Protein AF-F9VUY0-F1 (afdb_monomer)

Organism: NCBI:txid1027371

Sequence (118 aa):
MSTQRTTQTGDWDAARRAVEQVYFPHELTALSSPDQLELHLQNVDLGPVTIGRLNWGTEVSIACDYPGAYEINIPVSGVLESRSGSTRTTSEPARPRCSPPTGRRSSPGGRLTVSSSG

pLDDT: mean 76.23, std 19.56, range [24.31, 96.31]

Secondary structure (DSSP, 8-state):
--EEEEEEES-HHHHHHHHTTTSSSEEEEESS-GGG--EEEEEEE-SS-EEEEEE-SS-EEEEE--TT--EEE--SSSEEEEEETTEEEEE-TT--EEE-S------SS----EE---

Foldseek 3Di:
DKDKDKDWDLDPVSLQVVVCVQAPDKDKDFPDDNNQFIWTWIWMDPDLDIDIDIDGSGWMFIFGAAAPDKDKDADCAAKWWDDDPPDIDIHHHPRIDIDDRDDGRDDPDGGGTRDGDD

InterPro domains:
  IPR035418 Transcription regulator HTH, AraC- type, ligand binding domain-like [PF14525] (15-96)

Structure (mmCIF, N/CA/C/O backbone):
data_AF-F9VUY0-F1
#
_entry.id   AF-F9VUY0-F1
#
loop_
_atom_site.group_PDB
_atom_site.id
_atom_site.type_symbol
_atom_site.label_atom_id
_atom_site.label_alt_id
_atom_site.label_comp_id
_atom_site.label_asym_id
_atom_site.label_entity_id
_atom_site.label_seq_id
_atom_site.pdbx_PDB_ins_code
_atom_site.Cartn_x
_atom_site.Cartn_y
_atom_site.Cartn_z
_atom_site.occupancy
_atom_site.B_iso_or_equiv
_atom_site.auth_seq_id
_atom_site.auth_comp_id
_atom_site.auth_asym_id
_atom_site.auth_atom_id
_atom_site.pdbx_PDB_model_num
ATOM 1 N N . MET A 1 1 ? -10.902 -8.251 -19.518 1.00 62.69 1 MET A N 1
ATOM 2 C CA . MET A 1 1 ? -12.063 -7.811 -18.717 1.00 62.69 1 MET A CA 1
ATOM 3 C C . MET A 1 1 ? -11.526 -7.109 -17.490 1.00 62.69 1 MET A C 1
ATOM 5 O O . MET A 1 1 ? -10.545 -7.589 -16.945 1.00 62.69 1 MET A O 1
ATOM 9 N N . SER A 1 2 ? -12.111 -5.975 -17.119 1.00 72.50 2 SER A N 1
ATOM 10 C CA . SER A 1 2 ? -11.699 -5.207 -15.943 1.00 72.50 2 SER A CA 1
ATOM 11 C C . SER A 1 2 ? -12.342 -5.807 -14.695 1.00 72.50 2 SER A C 1
ATOM 13 O O . SER A 1 2 ? -13.557 -6.006 -14.692 1.00 72.50 2 SER A O 1
ATOM 15 N N . THR A 1 3 ? -11.559 -6.084 -13.653 1.00 83.62 3 THR A N 1
ATOM 16 C CA . THR A 1 3 ? -12.086 -6.584 -12.371 1.00 83.62 3 THR A CA 1
ATOM 17 C C . THR A 1 3 ? -12.013 -5.471 -11.343 1.00 83.62 3 THR A C 1
ATOM 19 O O . THR A 1 3 ? -10.939 -4.923 -11.114 1.00 83.62 3 THR A O 1
ATOM 22 N N . GLN A 1 4 ? -13.147 -5.133 -10.731 1.00 87.38 4 GLN A N 1
ATOM 23 C CA . GLN A 1 4 ? -13.219 -4.136 -9.666 1.00 87.38 4 GLN A CA 1
ATOM 24 C C . GLN A 1 4 ? -13.428 -4.824 -8.318 1.00 87.38 4 GLN A C 1
ATOM 26 O O . GLN A 1 4 ? -14.253 -5.733 -8.199 1.00 87.38 4 GLN A O 1
ATOM 31 N N . ARG A 1 5 ? -12.708 -4.370 -7.290 1.00 91.75 5 ARG A N 1
ATOM 32 C CA . ARG A 1 5 ? -12.846 -4.859 -5.915 1.00 91.75 5 ARG A CA 1
ATOM 33 C C . ARG A 1 5 ? -12.916 -3.691 -4.938 1.00 91.75 5 ARG A C 1
ATOM 35 O O . ARG A 1 5 ? -12.328 -2.634 -5.152 1.00 91.75 5 ARG A O 1
ATOM 42 N N . THR A 1 6 ? -13.664 -3.880 -3.858 1.00 94.38 6 THR A N 1
ATOM 43 C CA . THR A 1 6 ? -13.730 -2.947 -2.732 1.00 94.38 6 THR A CA 1
ATOM 44 C C . THR A 1 6 ? -13.518 -3.713 -1.436 1.00 94.38 6 THR A C 1
ATOM 46 O O . THR A 1 6 ? -14.098 -4.782 -1.257 1.00 94.38 6 THR A O 1
ATOM 49 N N . THR A 1 7 ? -12.692 -3.161 -0.553 1.00 95.88 7 THR A N 1
ATOM 50 C CA . THR A 1 7 ? -12.398 -3.704 0.771 1.00 95.88 7 THR A CA 1
ATOM 51 C C . THR A 1 7 ? -12.499 -2.589 1.802 1.00 95.88 7 THR A C 1
ATOM 53 O O . THR A 1 7 ? -11.933 -1.513 1.606 1.00 95.88 7 THR A O 1
ATOM 56 N N . GLN A 1 8 ? -13.189 -2.868 2.907 1.00 96.31 8 GLN A N 1
ATOM 57 C CA . GLN A 1 8 ? -13.248 -2.010 4.086 1.00 96.31 8 GLN A CA 1
ATOM 58 C C . GLN A 1 8 ? -12.908 -2.835 5.326 1.00 96.31 8 GLN A C 1
ATOM 60 O O . GLN A 1 8 ? -13.431 -3.939 5.473 1.00 96.31 8 GLN A O 1
ATOM 65 N N . THR A 1 9 ? -12.007 -2.351 6.183 1.00 96.12 9 THR A N 1
ATOM 66 C CA . THR A 1 9 ? -11.605 -3.080 7.400 1.00 96.12 9 THR A CA 1
ATOM 67 C C . THR A 1 9 ? -10.895 -2.179 8.413 1.00 96.12 9 THR A C 1
ATOM 69 O O . THR A 1 9 ? -10.135 -1.297 8.027 1.00 96.12 9 THR A O 1
ATOM 72 N N . GLY A 1 10 ? -11.104 -2.443 9.705 1.00 95.12 10 GLY A N 1
ATOM 73 C CA . GLY A 1 10 ? -10.301 -1.890 10.807 1.00 95.12 10 GLY A CA 1
ATOM 74 C C . GLY A 1 10 ? -9.265 -2.869 11.373 1.00 95.12 10 GLY A C 1
ATOM 75 O O . GLY A 1 10 ? -8.614 -2.578 12.367 1.00 95.12 10 GLY A O 1
ATOM 76 N N . ASP A 1 11 ? -9.120 -4.048 10.760 1.00 94.88 11 ASP A N 1
ATOM 77 C CA . ASP A 1 11 ? -8.147 -5.074 11.146 1.00 94.88 11 ASP A CA 1
ATOM 78 C C . ASP A 1 11 ? -6.863 -4.972 10.307 1.00 94.88 11 ASP A C 1
ATOM 80 O O . ASP A 1 11 ? -6.914 -4.990 9.071 1.00 94.88 11 ASP A O 1
ATOM 84 N N . TRP A 1 12 ? -5.710 -4.895 10.978 1.00 93.88 12 TRP A N 1
ATOM 85 C CA . TRP A 1 12 ? -4.395 -4.706 10.351 1.00 93.88 12 TRP A CA 1
ATOM 86 C C . TRP A 1 12 ? -3.990 -5.860 9.439 1.00 93.88 12 TRP A C 1
ATOM 88 O O . TRP A 1 12 ? -3.424 -5.645 8.366 1.00 93.88 12 TRP A O 1
ATOM 98 N N . ASP A 1 13 ? -4.302 -7.086 9.840 1.00 93.19 13 ASP A N 1
ATOM 99 C CA . ASP A 1 13 ? -3.947 -8.276 9.082 1.00 93.19 13 ASP A CA 1
ATOM 100 C C . ASP A 1 13 ? -4.770 -8.386 7.796 1.00 93.19 13 ASP A C 1
ATOM 102 O O . ASP A 1 13 ? -4.244 -8.693 6.721 1.00 93.19 13 ASP A O 1
ATOM 106 N N . ALA A 1 14 ? -6.068 -8.098 7.881 1.00 93.44 14 ALA A N 1
ATOM 107 C CA . ALA A 1 14 ? -6.939 -7.978 6.723 1.00 93.44 14 ALA A CA 1
ATOM 108 C C . ALA A 1 14 ? -6.513 -6.818 5.816 1.00 93.44 14 ALA A C 1
ATOM 110 O O . ALA A 1 14 ? -6.515 -6.978 4.594 1.00 93.44 14 ALA A O 1
ATOM 111 N N . ALA A 1 15 ? -6.105 -5.685 6.394 1.00 93.19 15 ALA A N 1
ATOM 112 C CA . ALA A 1 15 ? -5.637 -4.532 5.641 1.00 93.19 15 ALA A CA 1
ATOM 113 C C . ALA A 1 15 ? -4.372 -4.853 4.838 1.00 93.19 15 ALA A C 1
ATOM 115 O O . ALA A 1 15 ? -4.353 -4.643 3.625 1.00 93.19 15 ALA A O 1
ATOM 116 N N . ARG A 1 16 ? -3.361 -5.461 5.472 1.00 91.38 16 ARG A N 1
ATOM 117 C CA . ARG A 1 16 ? -2.137 -5.917 4.797 1.00 91.38 16 ARG A CA 1
ATOM 118 C C . ARG A 1 16 ? -2.458 -6.855 3.633 1.00 91.38 16 ARG A C 1
ATOM 120 O O . ARG A 1 16 ? -2.048 -6.591 2.506 1.00 91.38 16 ARG A O 1
ATOM 127 N N . ARG A 1 17 ? -3.260 -7.901 3.871 1.00 91.56 17 ARG A N 1
ATOM 128 C CA . ARG A 1 17 ? -3.656 -8.859 2.818 1.00 91.56 17 ARG A CA 1
ATOM 129 C C . ARG A 1 17 ? -4.398 -8.193 1.660 1.00 91.56 17 ARG A C 1
ATOM 131 O O . ARG A 1 17 ? -4.223 -8.590 0.511 1.00 91.56 17 ARG A O 1
ATOM 138 N N . ALA A 1 18 ? -5.251 -7.211 1.948 1.00 91.69 18 ALA A N 1
ATOM 139 C CA . ALA A 1 18 ? -5.997 -6.490 0.924 1.00 91.69 18 ALA A CA 1
ATOM 140 C C . ALA A 1 18 ? -5.087 -5.593 0.077 1.00 91.69 18 ALA A C 1
ATOM 142 O O . ALA A 1 18 ? -5.237 -5.544 -1.143 1.00 91.69 18 ALA A O 1
ATOM 143 N N . VAL A 1 19 ? -4.135 -4.907 0.710 1.00 90.00 19 VAL A N 1
ATOM 144 C CA . VAL A 1 19 ? -3.204 -3.999 0.031 1.00 90.00 19 VAL A CA 1
ATOM 145 C C . VAL A 1 19 ? -2.141 -4.769 -0.755 1.00 90.00 19 VAL A C 1
ATOM 147 O O . VAL A 1 19 ? -1.743 -4.302 -1.816 1.00 90.00 19 VAL A O 1
ATOM 150 N N . GLU A 1 20 ? -1.767 -5.987 -0.347 1.00 88.75 20 GLU A N 1
ATOM 151 C CA . GLU A 1 20 ? -0.889 -6.899 -1.116 1.00 88.75 20 GLU A CA 1
ATOM 152 C C . GLU A 1 20 ? -1.479 -7.314 -2.476 1.00 88.75 20 GLU A C 1
ATOM 154 O O . GLU A 1 20 ? -0.770 -7.842 -3.325 1.00 88.75 20 GLU A O 1
ATOM 159 N N . GLN A 1 21 ? -2.776 -7.084 -2.707 1.00 83.31 21 GLN A N 1
ATOM 160 C CA . GLN A 1 21 ? -3.402 -7.297 -4.019 1.00 83.31 21 GLN A CA 1
ATOM 161 C C . GLN A 1 21 ? -3.199 -6.116 -4.979 1.00 83.31 21 GLN A C 1
ATOM 163 O O . GLN A 1 21 ? -3.501 -6.229 -6.162 1.00 83.31 21 GLN A O 1
ATOM 168 N N . VAL A 1 22 ? -2.756 -4.966 -4.468 1.00 83.50 22 VAL A N 1
ATOM 169 C CA . VAL A 1 22 ? -2.585 -3.716 -5.229 1.00 83.50 22 VAL A CA 1
ATOM 170 C C . VAL A 1 22 ? -1.118 -3.317 -5.292 1.00 83.50 22 VAL A C 1
ATOM 172 O O . VAL A 1 22 ? -0.637 -2.852 -6.321 1.00 83.50 22 VAL A O 1
ATOM 175 N N . TYR A 1 23 ? -0.416 -3.517 -4.186 1.00 78.25 23 TYR A N 1
ATOM 176 C CA . TYR A 1 23 ? 1.006 -3.291 -4.036 1.00 78.25 23 TYR A CA 1
ATOM 177 C C . TYR A 1 23 ? 1.766 -4.605 -4.177 1.00 78.25 23 TYR A C 1
ATOM 179 O O . TYR A 1 23 ? 1.265 -5.665 -3.810 1.00 78.25 23 TYR A O 1
ATOM 187 N N . PHE A 1 24 ? 3.018 -4.523 -4.626 1.00 78.56 24 PHE A N 1
ATOM 188 C CA . PHE A 1 24 ? 3.970 -5.621 -4.458 1.00 78.56 24 PHE A CA 1
ATOM 189 C C . PHE A 1 24 ? 4.129 -5.968 -2.964 1.00 78.56 24 PHE A C 1
ATOM 191 O O . PHE A 1 24 ? 3.717 -5.178 -2.103 1.00 78.56 24 PHE A O 1
ATOM 198 N N . PRO A 1 25 ? 4.728 -7.128 -2.624 1.00 82.69 25 PRO A N 1
ATOM 199 C CA . PRO A 1 25 ? 5.049 -7.455 -1.239 1.00 82.69 25 PRO A CA 1
ATOM 200 C C . PRO A 1 25 ? 5.696 -6.266 -0.518 1.00 82.69 25 PRO A C 1
ATOM 202 O 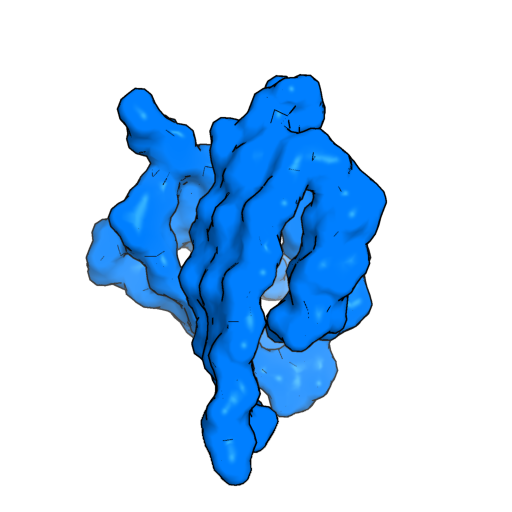O . PRO A 1 25 ? 6.640 -5.654 -1.025 1.00 82.69 25 PRO A O 1
ATOM 205 N N . HIS A 1 26 ? 5.133 -5.899 0.631 1.00 83.56 26 HIS A N 1
ATOM 206 C CA . HIS A 1 26 ? 5.490 -4.682 1.349 1.00 83.56 26 HIS A CA 1
ATOM 207 C C . HIS A 1 26 ? 5.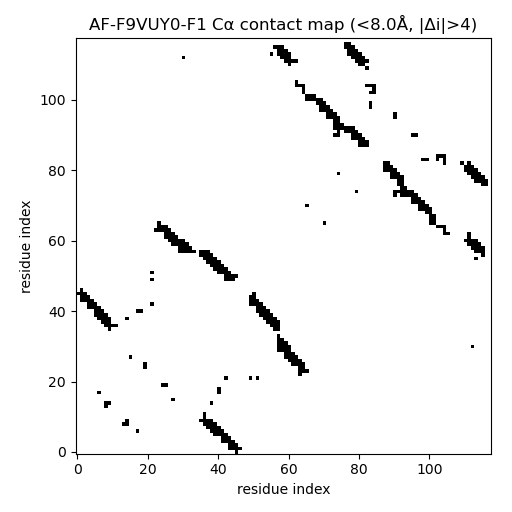366 -4.862 2.858 1.00 83.56 26 HIS A C 1
ATOM 209 O O . HIS A 1 26 ? 4.635 -5.720 3.348 1.00 83.56 26 HIS A O 1
ATOM 215 N N . GLU A 1 27 ? 6.059 -4.005 3.597 1.00 87.06 27 GLU A N 1
ATOM 216 C CA . GLU A 1 27 ? 5.893 -3.861 5.039 1.00 87.06 27 GLU A CA 1
ATOM 217 C C . GLU A 1 27 ? 4.935 -2.701 5.310 1.00 87.06 27 GLU A C 1
ATOM 219 O O . GLU A 1 27 ? 5.150 -1.589 4.826 1.00 87.06 27 GLU A O 1
ATOM 224 N N . LEU A 1 28 ? 3.877 -2.954 6.080 1.00 88.50 28 LEU 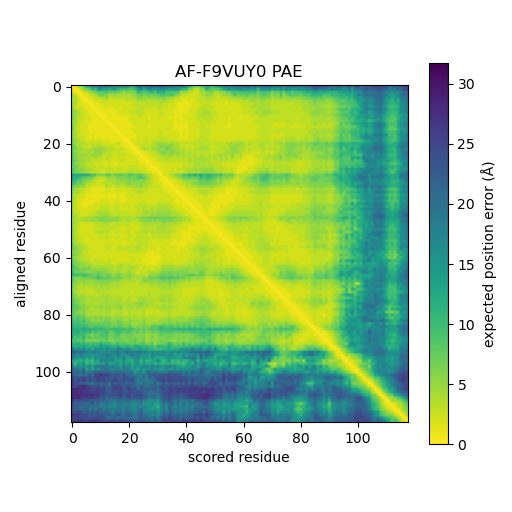A N 1
ATOM 225 C CA . LEU A 1 28 ? 2.896 -1.955 6.497 1.00 88.50 28 LEU A CA 1
ATOM 226 C C . LEU A 1 28 ? 3.050 -1.696 7.998 1.00 88.50 28 LEU A C 1
ATOM 228 O O . LEU A 1 28 ? 3.080 -2.634 8.793 1.00 88.50 28 LEU A O 1
ATOM 232 N N . THR A 1 29 ? 3.150 -0.431 8.399 1.00 88.44 29 THR A N 1
ATOM 233 C CA . THR A 1 29 ? 3.320 -0.048 9.808 1.00 88.44 29 THR A CA 1
ATOM 234 C C . THR A 1 29 ? 2.476 1.174 10.146 1.00 88.44 29 THR A C 1
ATOM 236 O O . THR A 1 29 ? 2.492 2.162 9.411 1.00 88.44 29 THR A O 1
ATOM 239 N N . ALA A 1 30 ? 1.779 1.133 11.282 1.00 88.19 30 ALA A N 1
ATOM 240 C CA . ALA A 1 30 ? 1.120 2.302 11.855 1.00 88.19 30 ALA A CA 1
ATOM 241 C C . ALA A 1 30 ? 2.164 3.314 12.349 1.00 88.19 30 ALA A C 1
ATOM 243 O O . ALA A 1 30 ? 3.106 2.951 13.056 1.00 88.19 30 ALA A O 1
ATOM 244 N N . LEU A 1 31 ? 2.000 4.584 11.995 1.00 85.69 31 LEU A N 1
ATOM 245 C CA . LEU A 1 31 ? 2.873 5.667 12.455 1.00 85.69 31 LEU A CA 1
ATOM 246 C C . LEU A 1 31 ? 2.278 6.454 13.617 1.00 85.69 31 LEU A C 1
ATOM 248 O O . LEU A 1 31 ? 3.025 7.001 14.431 1.00 85.69 31 LEU A O 1
ATOM 252 N N . SER A 1 32 ? 0.952 6.502 13.685 1.00 79.38 32 SER A N 1
ATOM 253 C CA . SER A 1 32 ? 0.186 7.017 14.811 1.00 79.38 32 SER A CA 1
ATOM 254 C C . SER A 1 32 ? -1.113 6.221 14.957 1.00 79.38 32 SER A C 1
ATOM 256 O O . SER A 1 32 ? -1.516 5.511 14.037 1.00 79.38 32 SER A O 1
ATOM 258 N N . SER A 1 33 ? -1.715 6.281 16.149 1.00 83.75 33 SER A N 1
ATOM 259 C CA . SER A 1 33 ? -3.054 5.754 16.452 1.00 83.75 33 SER A CA 1
ATOM 260 C C . SER A 1 33 ? -3.390 4.404 15.785 1.00 83.75 33 SER A C 1
ATOM 262 O O . SER A 1 33 ? -4.272 4.352 14.929 1.00 83.75 33 SER A O 1
ATOM 264 N N . PRO A 1 34 ? -2.703 3.299 16.137 1.00 85.44 34 PRO A N 1
ATOM 265 C CA . PRO A 1 34 ? -2.929 1.994 15.505 1.00 85.44 34 PRO A CA 1
ATOM 266 C C . PRO A 1 34 ? -4.367 1.481 15.672 1.00 85.44 34 PRO A C 1
ATOM 268 O O . PRO A 1 34 ? -4.850 0.743 14.817 1.00 85.44 34 PRO A O 1
ATOM 271 N N . ASP A 1 35 ? -5.059 1.917 16.726 1.00 88.94 35 ASP A N 1
ATOM 272 C CA . ASP A 1 35 ? -6.456 1.566 17.008 1.00 88.94 35 ASP A CA 1
ATOM 273 C C . ASP A 1 35 ? -7.463 2.325 16.121 1.00 88.94 35 ASP A C 1
ATOM 275 O O . ASP A 1 35 ? -8.655 2.037 16.155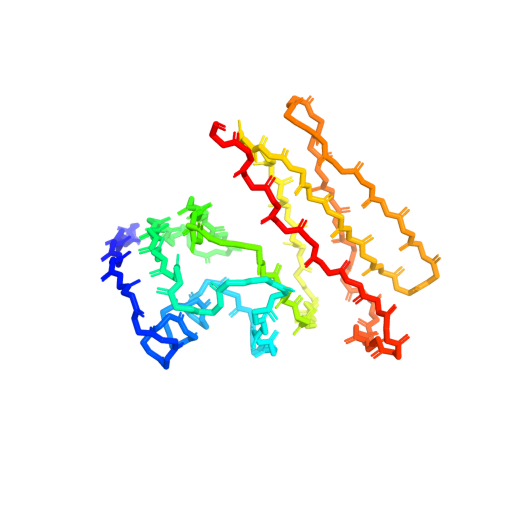 1.00 88.94 35 ASP A O 1
ATOM 279 N N . GLN A 1 36 ? -7.002 3.304 15.332 1.00 89.25 36 GLN A N 1
ATOM 280 C CA . GLN A 1 36 ? -7.824 4.120 14.425 1.00 89.25 36 GLN A CA 1
ATOM 281 C C . GLN A 1 36 ? -7.720 3.670 12.962 1.00 89.25 36 GLN A C 1
ATOM 283 O O . GLN A 1 36 ? -8.044 4.434 12.054 1.00 89.25 36 GLN A O 1
ATOM 288 N N . LEU A 1 37 ? -7.239 2.450 12.706 1.00 91.62 37 LEU A N 1
ATOM 289 C CA . LEU A 1 37 ? -7.231 1.910 11.353 1.00 91.62 37 LEU A CA 1
ATOM 290 C C . LEU A 1 37 ? -8.661 1.873 10.796 1.00 91.62 37 LEU A C 1
ATOM 292 O O . LEU A 1 37 ? -9.541 1.211 11.340 1.00 91.62 37 LEU A O 1
ATOM 296 N N . GLU A 1 38 ? -8.855 2.531 9.659 1.00 92.81 38 GLU A N 1
ATOM 297 C CA . GLU A 1 38 ? -10.089 2.481 8.884 1.00 92.81 38 GLU A CA 1
ATOM 298 C C . GLU A 1 38 ? -9.720 2.395 7.399 1.00 92.81 38 GLU A C 1
ATOM 300 O O . GLU A 1 38 ? -9.723 3.381 6.661 1.00 92.81 38 GLU A O 1
ATOM 305 N N . LEU A 1 39 ? -9.325 1.199 6.952 1.00 93.31 39 LEU A N 1
ATOM 306 C CA . LEU A 1 39 ? -8.975 0.974 5.556 1.00 93.31 39 LEU A CA 1
ATOM 307 C C . LEU A 1 39 ? -10.229 1.083 4.687 1.00 93.31 39 LEU A C 1
ATOM 309 O O . LEU A 1 39 ? -11.168 0.311 4.859 1.00 93.31 39 LEU A O 1
ATOM 313 N N . HIS A 1 40 ? -10.174 1.944 3.674 1.00 94.06 40 HIS A N 1
ATOM 314 C CA . HIS A 1 40 ? -11.072 1.941 2.521 1.00 94.06 40 HIS A CA 1
ATOM 315 C C . HIS A 1 40 ? -10.240 1.811 1.249 1.00 94.06 40 HIS A C 1
ATOM 317 O O . HIS A 1 40 ? -9.548 2.750 0.850 1.00 94.06 40 HIS A O 1
ATOM 323 N N . LEU A 1 41 ? -10.317 0.651 0.599 1.00 93.25 41 LEU A N 1
ATOM 324 C CA . LEU A 1 41 ? -9.623 0.366 -0.652 1.00 93.25 41 LEU A CA 1
ATOM 325 C C . LEU A 1 41 ? -10.629 0.043 -1.752 1.00 93.25 41 LEU A C 1
ATOM 327 O O . LEU A 1 41 ? -11.407 -0.900 -1.640 1.00 93.25 41 LEU A O 1
ATOM 331 N N . GLN A 1 42 ? -10.557 0.783 -2.849 1.00 93.12 42 GLN A N 1
ATOM 332 C CA . GLN A 1 42 ? -11.221 0.452 -4.104 1.00 93.12 42 GLN A CA 1
ATOM 333 C C . GLN A 1 42 ? -10.147 0.283 -5.164 1.00 93.12 42 GLN A C 1
ATOM 335 O O . GLN A 1 42 ? -9.311 1.167 -5.319 1.00 93.12 42 GLN A O 1
ATOM 340 N N . ASN A 1 43 ? -10.147 -0.826 -5.891 1.00 93.12 43 ASN A N 1
ATOM 341 C CA . ASN A 1 43 ? -9.202 -1.020 -6.981 1.00 93.12 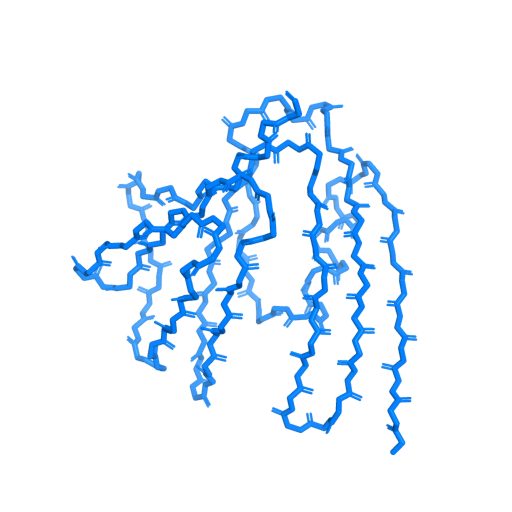43 ASN A CA 1
ATOM 342 C C . ASN A 1 43 ? -9.873 -1.584 -8.223 1.00 93.12 43 ASN A C 1
ATOM 344 O O . ASN A 1 43 ? -10.935 -2.210 -8.161 1.00 93.12 43 ASN A O 1
ATOM 348 N N . VAL A 1 44 ? -9.228 -1.317 -9.349 1.00 92.81 44 VAL A N 1
ATOM 349 C CA . VAL A 1 44 ? -9.568 -1.871 -10.643 1.00 92.81 44 VAL A CA 1
ATOM 350 C C . VAL A 1 44 ? -8.298 -2.362 -11.329 1.00 92.81 44 VAL A C 1
ATOM 352 O O . VAL A 1 44 ? -7.300 -1.643 -11.401 1.00 92.81 44 VAL A O 1
ATOM 355 N N . ASP A 1 45 ? -8.348 -3.601 -11.807 1.00 90.75 45 ASP A N 1
ATOM 356 C CA . ASP A 1 45 ? -7.291 -4.227 -12.597 1.00 90.75 45 ASP A CA 1
ATOM 357 C C . ASP A 1 45 ? -7.617 -4.074 -14.090 1.00 90.75 45 ASP A C 1
ATOM 359 O O . ASP A 1 45 ? -8.656 -4.549 -14.567 1.00 90.75 45 ASP A O 1
ATOM 363 N N . LEU A 1 46 ? -6.735 -3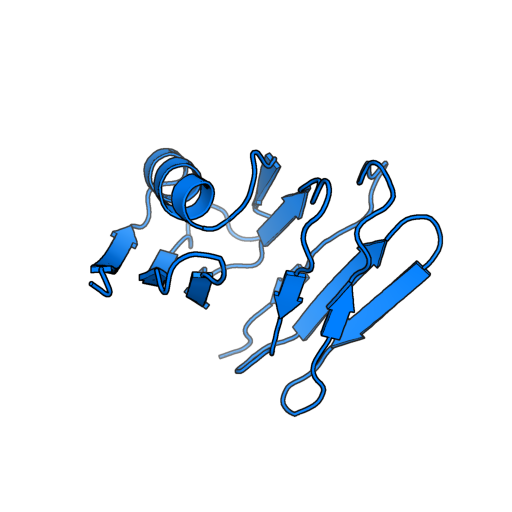.378 -14.814 1.00 90.38 46 LEU A N 1
ATOM 364 C CA . LEU A 1 46 ? -6.826 -3.101 -16.248 1.00 90.38 46 LEU A CA 1
ATOM 365 C C . LEU A 1 46 ? -5.761 -3.871 -17.055 1.00 90.38 46 LEU A C 1
ATOM 367 O O . LEU A 1 46 ? -5.452 -3.492 -18.185 1.00 90.38 46 LEU A O 1
ATOM 371 N N . GLY A 1 47 ? -5.200 -4.949 -16.500 1.00 88.38 47 GLY A N 1
ATOM 372 C CA . GLY A 1 47 ? -4.136 -5.758 -17.090 1.00 88.38 47 GLY A CA 1
ATOM 373 C C . GLY A 1 47 ? -2.757 -5.316 -16.590 1.00 88.38 47 GLY A C 1
ATOM 374 O O . GLY A 1 47 ? -2.413 -5.583 -15.446 1.00 88.38 47 GLY A O 1
ATOM 375 N N . PRO A 1 48 ? -1.928 -4.640 -17.406 1.00 87.12 48 PRO A N 1
ATOM 376 C CA . PRO A 1 48 ? -0.612 -4.171 -16.962 1.00 87.12 48 PRO A CA 1
ATOM 377 C C . PRO A 1 48 ? -0.675 -2.967 -16.004 1.00 87.12 48 PRO A C 1
ATOM 379 O O . PRO A 1 48 ? 0.367 -2.482 -15.567 1.00 87.12 48 PRO A O 1
ATOM 382 N N . VAL A 1 49 ? -1.873 -2.444 -15.717 1.00 88.94 49 VAL A N 1
ATOM 383 C CA . VAL A 1 49 ? -2.093 -1.268 -14.871 1.00 88.94 49 VAL A CA 1
ATOM 384 C C . VAL A 1 49 ? -3.158 -1.582 -13.828 1.00 88.94 49 VAL A C 1
ATOM 386 O O . VAL A 1 49 ? -4.288 -1.925 -14.176 1.00 88.94 49 VAL A O 1
ATOM 389 N N . THR A 1 50 ? -2.813 -1.365 -12.562 1.00 89.88 50 THR A N 1
ATOM 390 C CA . THR A 1 50 ? -3.754 -1.386 -11.438 1.00 89.88 50 THR A CA 1
ATOM 391 C C . THR A 1 50 ? -3.978 0.038 -10.956 1.00 89.88 50 THR A C 1
ATOM 393 O O . THR A 1 50 ? -3.021 0.769 -10.702 1.00 89.88 50 THR A O 1
ATOM 396 N N . ILE A 1 51 ? -5.241 0.441 -10.813 1.00 90.69 51 ILE A N 1
ATOM 397 C CA . ILE A 1 51 ? -5.605 1.741 -10.240 1.00 90.69 51 ILE A CA 1
ATOM 398 C C . ILE A 1 51 ? -6.298 1.489 -8.908 1.00 90.69 51 ILE A C 1
ATOM 400 O O . ILE A 1 51 ? -7.297 0.775 -8.851 1.00 90.69 51 ILE A O 1
ATOM 404 N N . GLY A 1 52 ? -5.767 2.084 -7.841 1.00 90.31 52 GLY A N 1
ATOM 405 C CA . GLY A 1 52 ? -6.320 2.003 -6.495 1.00 90.31 52 GLY A CA 1
ATOM 406 C C . GLY A 1 52 ? -6.661 3.381 -5.938 1.00 90.31 52 GLY A C 1
ATOM 407 O O . GLY A 1 52 ? -5.882 4.323 -6.069 1.00 90.31 52 GLY A O 1
ATOM 408 N N . ARG A 1 53 ? -7.812 3.493 -5.275 1.00 90.81 53 ARG A N 1
ATOM 409 C CA . ARG A 1 53 ? -8.132 4.583 -4.354 1.00 90.81 53 ARG A CA 1
ATOM 410 C C . ARG A 1 53 ? -8.091 4.032 -2.938 1.00 90.81 53 ARG A C 1
ATOM 412 O O . ARG A 1 53 ? -8.788 3.067 -2.635 1.00 90.81 53 ARG A O 1
ATOM 419 N N . LEU A 1 54 ? -7.277 4.657 -2.098 1.00 90.56 54 LEU A N 1
ATOM 420 C CA . LEU A 1 54 ? -6.907 4.142 -0.789 1.00 90.56 54 LEU A CA 1
ATOM 421 C C . LEU A 1 54 ? -7.017 5.241 0.271 1.00 90.56 54 LEU A C 1
ATOM 423 O O . LEU A 1 54 ? -6.518 6.348 0.073 1.00 90.56 54 LEU A O 1
ATOM 427 N N . ASN A 1 55 ? -7.659 4.921 1.389 1.00 91.69 55 ASN A N 1
ATOM 428 C CA . ASN A 1 55 ? -7.668 5.706 2.620 1.00 91.69 55 ASN A CA 1
ATOM 429 C C . ASN A 1 55 ? -7.403 4.757 3.799 1.00 91.69 55 ASN A C 1
ATOM 431 O O . ASN A 1 55 ? -7.856 3.616 3.763 1.00 91.69 55 ASN A O 1
ATOM 435 N N . TRP A 1 56 ? -6.650 5.214 4.799 1.00 90.00 56 TRP A N 1
ATOM 436 C CA . TRP A 1 56 ? -6.214 4.398 5.936 1.00 90.00 56 TRP A CA 1
ATOM 437 C C . TRP A 1 56 ? -6.899 4.742 7.264 1.00 90.00 56 TRP A C 1
ATOM 439 O O . TRP A 1 56 ? -6.723 4.005 8.231 1.00 90.00 56 TRP A O 1
ATOM 449 N N . GLY A 1 57 ? -7.595 5.877 7.360 1.00 88.50 57 GLY A N 1
ATOM 450 C CA . GLY A 1 57 ? -8.120 6.431 8.618 1.00 88.50 57 GLY A CA 1
ATOM 451 C C . GLY A 1 57 ? -7.056 6.953 9.594 1.00 88.50 57 GLY A C 1
ATOM 452 O O . GLY A 1 57 ? -7.340 7.824 10.409 1.00 88.50 57 GLY A O 1
ATOM 453 N N . THR A 1 58 ? -5.815 6.483 9.474 1.00 86.69 58 THR A N 1
ATOM 454 C CA . THR A 1 58 ? -4.687 6.853 10.328 1.00 86.69 58 THR A CA 1
ATOM 455 C C . THR A 1 58 ? -3.396 7.007 9.523 1.00 86.69 58 THR A C 1
ATOM 457 O O . THR A 1 58 ? -3.322 6.650 8.344 1.00 86.69 58 THR A O 1
ATOM 460 N N . GLU A 1 59 ? -2.359 7.542 10.161 1.00 86.44 59 GLU A N 1
ATOM 461 C CA . GLU A 1 59 ? -1.045 7.683 9.556 1.00 86.44 59 GLU A CA 1
ATOM 462 C C . GLU A 1 59 ? -0.338 6.329 9.461 1.00 86.44 59 GLU A C 1
ATOM 464 O O . GLU A 1 59 ? -0.115 5.649 10.466 1.00 86.44 59 GLU A O 1
ATOM 469 N N . VAL A 1 60 ? 0.077 5.957 8.252 1.00 87.75 60 VAL A N 1
ATOM 470 C CA . VAL A 1 60 ? 0.758 4.682 7.993 1.00 87.75 60 VAL A CA 1
ATOM 471 C C . VAL A 1 60 ? 1.972 4.863 7.104 1.00 87.75 60 VAL A C 1
ATOM 473 O O . VAL A 1 60 ? 1.988 5.771 6.275 1.00 87.75 60 VAL A O 1
ATOM 476 N N . SER A 1 61 ? 2.921 3.934 7.236 1.00 88.06 61 SER A N 1
ATOM 477 C CA . SER A 1 61 ? 4.092 3.765 6.378 1.00 88.06 61 SER A CA 1
ATOM 478 C C . SER A 1 61 ? 4.044 2.439 5.632 1.00 88.06 61 SER A C 1
ATOM 480 O O . SER A 1 61 ? 3.709 1.411 6.216 1.00 88.06 61 SER A O 1
ATOM 482 N N . ILE A 1 62 ? 4.434 2.468 4.353 1.00 86.81 62 ILE A N 1
ATOM 483 C CA . ILE A 1 62 ? 4.459 1.307 3.451 1.00 86.81 62 ILE A CA 1
ATOM 484 C C . ILE A 1 62 ? 5.853 1.162 2.834 1.00 86.81 62 ILE A C 1
ATOM 486 O O . ILE A 1 62 ? 6.215 1.921 1.947 1.00 86.81 62 ILE A O 1
ATOM 490 N N . ALA A 1 63 ? 6.662 0.191 3.242 1.00 84.44 63 ALA A N 1
ATOM 491 C CA . ALA A 1 63 ? 7.936 -0.073 2.571 1.00 84.44 63 ALA A CA 1
ATOM 492 C C . ALA A 1 63 ? 7.740 -1.129 1.479 1.00 84.44 63 ALA A C 1
ATOM 494 O O . ALA A 1 63 ? 7.439 -2.277 1.785 1.00 84.44 63 ALA A O 1
ATOM 495 N N . CYS A 1 64 ? 7.891 -0.743 0.209 1.00 81.50 64 CYS A N 1
ATOM 496 C CA . CYS A 1 64 ? 7.612 -1.611 -0.935 1.00 81.50 64 CYS A CA 1
ATOM 497 C C . CYS A 1 64 ? 8.666 -1.457 -2.041 1.00 81.50 64 CYS A C 1
ATOM 499 O O . CYS A 1 64 ? 9.032 -0.333 -2.414 1.00 81.50 64 CYS A O 1
ATOM 501 N N . ASP A 1 65 ? 9.117 -2.588 -2.581 1.00 78.69 65 ASP A N 1
ATOM 502 C CA . ASP A 1 65 ? 9.971 -2.652 -3.764 1.00 78.69 65 ASP A CA 1
ATOM 503 C C . ASP A 1 65 ? 9.107 -2.812 -5.026 1.00 78.69 65 ASP A C 1
ATOM 505 O O . ASP A 1 65 ? 8.160 -3.594 -5.044 1.00 78.69 65 ASP A O 1
ATOM 509 N N . TYR A 1 66 ? 9.455 -2.099 -6.103 1.00 77.31 66 TYR A N 1
ATOM 510 C CA . TYR A 1 66 ? 8.698 -2.095 -7.367 1.00 77.31 66 TYR A CA 1
ATOM 511 C C . TYR A 1 66 ? 9.571 -2.568 -8.538 1.00 77.31 66 TYR A C 1
ATOM 513 O O . TYR A 1 66 ? 9.977 -1.761 -9.380 1.00 77.31 66 TYR A O 1
ATOM 521 N N . PRO A 1 67 ? 9.929 -3.863 -8.594 1.00 75.56 67 PRO A N 1
ATOM 522 C CA . PRO A 1 67 ? 10.800 -4.378 -9.641 1.00 75.56 67 PRO A CA 1
ATOM 523 C C . PRO A 1 67 ? 10.100 -4.301 -11.003 1.00 75.56 67 PRO A C 1
ATOM 525 O O . PRO A 1 67 ? 9.116 -4.990 -11.252 1.00 75.56 67 PRO A O 1
ATOM 528 N N . GLY A 1 68 ? 10.618 -3.455 -11.896 1.00 79.31 68 GLY A N 1
ATOM 529 C CA . GLY A 1 68 ? 10.095 -3.330 -13.261 1.00 79.31 68 GLY A CA 1
ATOM 530 C C . GLY A 1 68 ? 8.720 -2.662 -13.368 1.00 79.31 68 GLY A C 1
ATOM 531 O O . GLY A 1 68 ? 8.102 -2.736 -14.427 1.00 79.31 68 GLY A O 1
ATOM 532 N N . ALA A 1 69 ? 8.252 -1.996 -12.309 1.00 79.50 69 ALA A N 1
ATOM 533 C CA . ALA A 1 69 ? 6.977 -1.288 -12.284 1.00 79.50 69 ALA A CA 1
ATOM 534 C C . ALA A 1 69 ? 7.147 0.150 -11.781 1.00 79.50 69 ALA A C 1
ATOM 536 O O . ALA A 1 69 ? 8.052 0.457 -11.005 1.00 79.50 69 ALA A O 1
ATOM 537 N N . TYR A 1 70 ? 6.250 1.029 -12.219 1.00 79.56 70 TYR A N 1
ATOM 538 C CA . TYR A 1 70 ? 6.164 2.398 -11.725 1.00 79.56 70 TYR A CA 1
ATOM 539 C C . TYR A 1 70 ? 5.003 2.515 -10.748 1.00 79.56 70 TYR A C 1
ATOM 541 O O . TYR A 1 70 ? 3.901 2.049 -11.030 1.00 79.56 70 TYR A O 1
ATOM 549 N N . GLU A 1 71 ? 5.241 3.196 -9.630 1.00 82.44 71 GLU A N 1
ATOM 550 C CA . GLU A 1 71 ? 4.176 3.611 -8.725 1.00 82.44 71 GLU A CA 1
ATOM 551 C C . GLU A 1 71 ? 3.916 5.107 -8.906 1.00 82.44 71 GLU A C 1
ATOM 553 O O . GLU A 1 71 ? 4.823 5.941 -8.773 1.00 82.44 71 GLU A O 1
ATOM 558 N N . ILE A 1 72 ? 2.658 5.439 -9.187 1.00 84.31 72 ILE A N 1
ATOM 559 C CA . ILE A 1 72 ? 2.171 6.811 -9.244 1.00 84.31 72 ILE A CA 1
ATOM 560 C C . ILE A 1 72 ? 1.137 6.969 -8.142 1.00 84.31 72 ILE A C 1
ATOM 562 O O . ILE A 1 72 ? 0.124 6.277 -8.132 1.00 84.31 72 ILE A O 1
ATOM 566 N N . ASN A 1 73 ? 1.382 7.910 -7.238 1.00 84.12 73 ASN A N 1
ATOM 567 C CA . ASN A 1 73 ? 0.419 8.280 -6.212 1.00 84.12 73 ASN A CA 1
ATOM 568 C C . ASN A 1 73 ? -0.008 9.727 -6.408 1.00 84.12 73 ASN A C 1
ATOM 570 O O . ASN A 1 73 ? 0.815 10.620 -6.638 1.00 84.12 73 ASN A O 1
ATOM 574 N N . ILE A 1 74 ? -1.309 9.946 -6.261 1.00 84.56 74 ILE A N 1
ATOM 575 C CA . ILE A 1 74 ? -1.933 11.260 -6.328 1.00 84.56 74 ILE A CA 1
ATOM 576 C C . ILE A 1 74 ? -2.667 11.459 -5.003 1.00 84.56 74 ILE A C 1
ATOM 578 O O . ILE A 1 74 ? -3.739 10.881 -4.814 1.00 84.56 74 ILE A O 1
ATOM 582 N N . PRO A 1 75 ? -2.097 12.230 -4.061 1.00 83.50 75 PRO A N 1
ATOM 583 C CA . PRO A 1 75 ? -2.792 12.566 -2.829 1.00 83.50 75 PRO A CA 1
ATOM 584 C C . PRO A 1 75 ? -4.078 13.323 -3.160 1.00 83.50 75 PRO A C 1
ATOM 586 O O . PRO A 1 75 ? -4.047 14.371 -3.803 1.00 83.50 75 PRO A O 1
ATOM 589 N N . VAL A 1 76 ? -5.216 12.772 -2.745 1.00 83.62 76 VAL A N 1
ATOM 590 C CA . VAL A 1 76 ? -6.521 13.450 -2.843 1.00 83.62 76 VAL A CA 1
ATOM 591 C C . VAL A 1 76 ? -6.768 14.304 -1.597 1.00 83.62 76 VAL A C 1
ATOM 593 O O . VAL A 1 76 ? -7.397 15.353 -1.669 1.00 83.62 76 VAL A O 1
ATOM 596 N N . SER A 1 77 ? -6.232 13.865 -0.461 1.00 80.81 77 SER A N 1
ATOM 597 C CA . SER A 1 77 ? -6.276 14.537 0.834 1.00 80.81 77 SER A CA 1
ATOM 598 C C . SER A 1 77 ? -5.014 14.198 1.615 1.00 80.81 77 SER A C 1
ATOM 600 O O . SER A 1 77 ? -4.435 13.127 1.407 1.00 80.81 77 SER A O 1
ATOM 602 N N . GLY A 1 78 ? -4.642 15.059 2.559 1.00 80.62 78 GLY A N 1
ATOM 603 C CA . GLY A 1 78 ? -3.465 14.835 3.386 1.00 80.62 78 GLY A CA 1
ATOM 604 C C . GLY A 1 78 ? -2.146 15.038 2.652 1.00 80.62 78 GLY A C 1
ATOM 605 O O . GLY A 1 78 ? -2.107 15.585 1.551 1.00 80.62 78 GLY A O 1
ATOM 606 N N . VAL A 1 79 ? -1.063 14.583 3.270 1.00 78.69 79 VAL A N 1
ATOM 607 C CA . VAL A 1 79 ? 0.294 14.675 2.717 1.00 78.69 79 VAL A CA 1
ATOM 608 C C . VAL A 1 79 ? 0.845 13.279 2.496 1.00 78.69 79 VAL A C 1
ATOM 610 O O . VAL A 1 79 ? 0.565 12.375 3.278 1.00 78.69 79 VAL A O 1
ATOM 613 N N . LEU A 1 80 ? 1.622 13.115 1.426 1.00 81.19 80 LEU A N 1
ATOM 614 C CA . LEU A 1 80 ? 2.346 11.892 1.117 1.00 81.19 80 LEU A CA 1
ATOM 615 C C . LEU A 1 80 ? 3.840 12.173 1.021 1.00 81.19 80 LEU A C 1
ATOM 617 O O . LEU A 1 80 ? 4.319 12.767 0.052 1.00 81.19 80 LEU A O 1
ATOM 621 N N . GLU A 1 81 ? 4.587 11.704 2.010 1.00 81.88 81 GLU A N 1
ATOM 622 C CA . GLU A 1 81 ? 6.048 11.726 1.972 1.00 81.88 81 GLU A CA 1
ATOM 623 C C . GLU A 1 81 ? 6.593 10.425 1.403 1.00 81.88 81 GLU A C 1
ATOM 625 O O . GLU A 1 81 ? 6.149 9.352 1.780 1.00 81.88 81 GLU A O 1
ATOM 630 N N . SER A 1 82 ? 7.579 10.490 0.516 1.00 75.81 82 SER A N 1
ATOM 631 C CA . SER A 1 82 ? 8.142 9.311 -0.142 1.00 75.81 82 SER A CA 1
ATOM 632 C C . SER A 1 82 ? 9.660 9.389 -0.233 1.00 75.81 82 SER A C 1
ATOM 634 O O . SER A 1 82 ? 10.244 10.476 -0.289 1.00 75.81 82 SER A O 1
ATOM 636 N N . ARG A 1 83 ? 10.310 8.223 -0.273 1.00 74.75 83 ARG A N 1
ATOM 637 C CA . ARG A 1 83 ? 11.759 8.115 -0.447 1.00 74.75 83 ARG A CA 1
ATOM 638 C C . ARG A 1 83 ? 12.120 7.002 -1.427 1.00 74.75 83 ARG A C 1
ATOM 640 O O . ARG A 1 83 ? 11.593 5.892 -1.345 1.00 74.75 83 ARG A O 1
ATOM 647 N N . SER A 1 84 ? 13.035 7.298 -2.344 1.00 74.25 84 SER A N 1
ATOM 648 C CA . SER A 1 84 ? 13.569 6.368 -3.341 1.00 74.25 84 SER A CA 1
ATOM 649 C C . SER A 1 84 ? 15.083 6.534 -3.408 1.00 74.25 84 SER A C 1
ATOM 651 O O . SER A 1 84 ? 15.570 7.573 -3.847 1.00 74.25 84 SER A O 1
ATOM 653 N N . GLY A 1 85 ? 15.837 5.550 -2.914 1.00 74.88 85 GLY A N 1
ATOM 654 C CA . GLY A 1 85 ? 17.279 5.713 -2.709 1.00 74.88 85 GLY A CA 1
ATOM 655 C C . GLY A 1 85 ? 17.586 6.915 -1.801 1.00 74.88 85 GLY A C 1
ATOM 656 O O . GLY A 1 85 ? 17.095 6.988 -0.670 1.00 74.88 85 GLY A O 1
ATOM 657 N N . SER A 1 86 ? 18.383 7.861 -2.303 1.00 73.62 86 SER A N 1
ATOM 658 C CA . SER A 1 86 ? 18.715 9.126 -1.629 1.00 73.62 86 SER A CA 1
ATOM 659 C C . SER A 1 86 ? 17.698 10.250 -1.873 1.00 73.62 86 SER A C 1
ATOM 661 O O . SER A 1 86 ? 17.773 11.292 -1.225 1.00 73.62 86 SER A O 1
ATOM 663 N N . THR A 1 87 ? 16.734 10.063 -2.776 1.00 68.94 87 THR A N 1
ATOM 664 C CA . THR A 1 87 ? 15.739 11.082 -3.122 1.00 68.94 87 THR A CA 1
ATOM 665 C C . THR A 1 87 ? 14.560 11.031 -2.158 1.00 68.94 87 THR A C 1
ATOM 667 O O . THR A 1 87 ? 13.936 9.982 -2.004 1.00 68.94 87 THR A O 1
ATOM 670 N N . ARG A 1 88 ? 1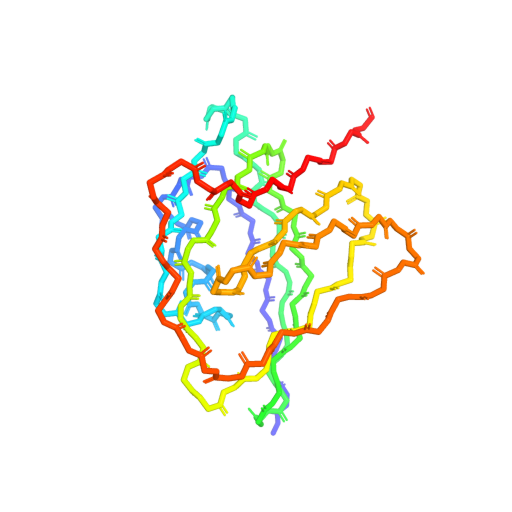4.218 12.171 -1.546 1.00 75.62 88 ARG A N 1
ATOM 671 C CA . ARG A 1 88 ? 12.985 12.367 -0.768 1.00 75.62 88 ARG A CA 1
ATOM 672 C C . ARG A 1 88 ? 12.068 13.340 -1.500 1.00 75.62 88 ARG A C 1
ATOM 674 O O . ARG A 1 88 ? 12.534 14.336 -2.048 1.00 75.62 88 ARG A O 1
ATOM 681 N N . THR A 1 89 ? 10.772 13.060 -1.501 1.00 74.88 89 THR A N 1
ATOM 682 C CA . THR A 1 89 ? 9.767 13.919 -2.134 1.00 74.88 89 THR A CA 1
ATOM 683 C C . THR A 1 89 ? 8.506 13.948 -1.290 1.00 74.88 89 THR A C 1
ATOM 685 O O . THR A 1 89 ? 8.025 12.895 -0.869 1.00 74.88 89 THR A O 1
ATOM 688 N N . THR A 1 90 ? 7.971 15.147 -1.087 1.00 78.06 90 THR A N 1
ATOM 689 C CA . THR A 1 90 ? 6.687 15.381 -0.426 1.00 78.06 90 THR A CA 1
ATOM 690 C C . THR A 1 90 ? 5.669 15.802 -1.476 1.00 78.06 90 THR A C 1
ATOM 692 O O . THR A 1 90 ? 5.961 16.639 -2.335 1.00 78.06 90 THR A O 1
ATOM 695 N N . SER A 1 91 ? 4.492 15.190 -1.431 1.00 72.06 91 SER A N 1
ATOM 696 C CA . SER A 1 91 ? 3.383 15.464 -2.336 1.00 72.06 91 SER A CA 1
ATOM 697 C C . SER A 1 91 ? 2.158 15.874 -1.535 1.00 72.06 91 SER A C 1
ATOM 699 O O . SER A 1 91 ? 1.767 15.204 -0.581 1.00 72.06 91 SER A O 1
ATOM 701 N N . GLU A 1 92 ? 1.555 16.971 -1.965 1.00 73.62 92 GLU A N 1
ATOM 702 C CA . GLU A 1 92 ? 0.325 17.544 -1.426 1.00 73.62 92 GLU A CA 1
ATOM 703 C C . GLU A 1 92 ? -0.772 17.458 -2.500 1.00 73.62 92 GLU A C 1
ATOM 705 O O . GLU A 1 92 ? -0.456 17.214 -3.678 1.00 73.62 92 GLU A O 1
ATOM 710 N N . PRO A 1 93 ? -2.056 17.647 -2.144 1.00 69.50 93 PRO A N 1
ATOM 711 C CA . PRO A 1 93 ? -3.139 17.618 -3.114 1.00 69.50 93 PRO A CA 1
ATOM 712 C C . PRO A 1 93 ? -2.852 18.560 -4.293 1.00 69.50 93 PRO A C 1
ATOM 714 O O . PRO A 1 93 ? -2.354 19.668 -4.112 1.00 69.50 93 PRO A O 1
ATOM 717 N N . ALA A 1 94 ? -3.142 18.091 -5.512 1.00 59.72 94 ALA A N 1
ATOM 718 C CA . ALA A 1 94 ? -2.815 18.726 -6.799 1.00 59.72 94 ALA A CA 1
ATOM 719 C C . ALA A 1 94 ? -1.345 18.651 -7.286 1.00 59.72 94 ALA A C 1
ATOM 721 O O . ALA A 1 94 ? -1.046 19.192 -8.353 1.00 59.72 94 ALA A O 1
ATOM 722 N N . ARG A 1 95 ? -0.435 17.927 -6.607 1.00 58.94 95 ARG A N 1
ATOM 723 C CA . ARG A 1 95 ? 0.918 17.615 -7.128 1.00 58.94 95 ARG A CA 1
ATOM 724 C C . ARG A 1 95 ? 1.183 16.100 -7.203 1.00 58.94 95 ARG A C 1
ATOM 726 O O . ARG A 1 95 ? 1.490 15.491 -6.178 1.00 58.94 95 ARG A O 1
ATOM 733 N N . PRO A 1 96 ? 1.093 15.474 -8.394 1.00 55.47 96 PRO A N 1
ATOM 734 C CA . PRO A 1 96 ? 1.292 14.031 -8.542 1.00 55.47 96 PRO A CA 1
ATOM 735 C C . PRO A 1 96 ? 2.760 13.621 -8.335 1.00 55.47 96 PRO A C 1
ATOM 737 O O . PRO A 1 96 ? 3.677 14.379 -8.659 1.00 55.47 96 PRO A O 1
ATOM 740 N N . ARG A 1 97 ? 2.985 12.394 -7.844 1.00 63.16 97 ARG A N 1
ATOM 741 C CA . ARG A 1 97 ? 4.320 11.786 -7.698 1.00 63.16 97 ARG A CA 1
ATOM 742 C C . ARG A 1 97 ? 4.514 10.622 -8.667 1.00 63.16 97 ARG A C 1
ATOM 744 O O . ARG A 1 97 ? 3.636 9.774 -8.764 1.00 63.16 97 ARG A O 1
ATOM 751 N N . CYS A 1 98 ? 5.699 10.514 -9.272 1.00 67.94 98 CYS A N 1
ATOM 752 C CA . CYS A 1 98 ? 6.157 9.327 -10.003 1.00 67.94 98 CYS A CA 1
ATOM 753 C C . CYS A 1 98 ? 7.435 8.758 -9.358 1.00 67.94 98 CYS A C 1
ATOM 755 O O . CYS A 1 98 ? 8.287 9.520 -8.899 1.00 67.94 98 CYS A O 1
ATOM 757 N N . SER A 1 99 ? 7.576 7.433 -9.279 1.00 62.81 99 SER A N 1
ATOM 758 C CA . SER A 1 99 ? 8.743 6.759 -8.683 1.00 62.81 99 SER A CA 1
ATOM 759 C C . SER A 1 99 ? 9.352 5.722 -9.646 1.00 62.81 99 SER A C 1
ATOM 761 O O . SER A 1 99 ? 8.592 4.925 -10.193 1.00 62.81 99 SER A O 1
ATOM 763 N N . PRO A 1 100 ? 10.686 5.716 -9.873 1.00 57.59 100 PRO A N 1
ATOM 764 C CA . PRO A 1 100 ? 11.333 4.850 -10.866 1.00 57.59 100 PRO A CA 1
ATOM 765 C C . PRO A 1 100 ? 11.581 3.402 -10.373 1.00 57.59 100 PRO A C 1
ATOM 767 O O . PRO A 1 100 ? 11.641 3.176 -9.164 1.00 57.59 100 PRO A O 1
ATOM 7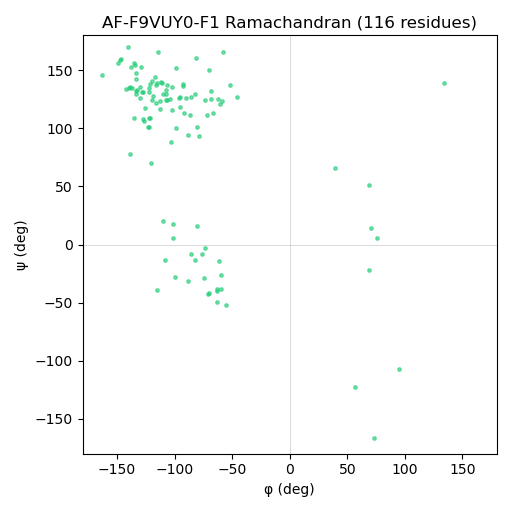70 N N . PRO A 1 101 ? 11.792 2.437 -11.295 1.00 49.62 101 PRO A N 1
ATOM 771 C CA . PRO A 1 101 ? 11.804 0.987 -11.033 1.00 49.62 101 PRO A CA 1
ATOM 772 C C . PRO A 1 101 ? 13.111 0.401 -10.450 1.00 49.62 101 PRO A C 1
ATOM 774 O O . PRO A 1 101 ? 13.307 -0.813 -10.496 1.00 49.62 101 PRO A O 1
ATOM 777 N N . THR A 1 102 ? 14.033 1.207 -9.912 1.00 49.25 102 THR A N 1
ATOM 778 C CA . THR A 1 102 ? 15.330 0.723 -9.393 1.00 49.25 102 THR A CA 1
ATOM 779 C C . THR A 1 102 ? 15.595 1.140 -7.941 1.00 49.25 102 THR A C 1
ATOM 781 O O . THR A 1 102 ? 15.753 2.321 -7.639 1.00 49.25 102 THR A O 1
ATOM 784 N N . GLY A 1 103 ? 15.714 0.143 -7.048 1.00 46.91 103 GLY A N 1
ATOM 785 C CA . GLY A 1 103 ? 16.292 0.268 -5.700 1.00 46.91 103 GLY A CA 1
ATOM 786 C C . GLY A 1 103 ? 15.476 -0.388 -4.576 1.00 46.91 103 GLY A C 1
ATOM 787 O O . GLY A 1 103 ? 14.259 -0.245 -4.537 1.00 46.91 103 GLY A O 1
ATOM 788 N N . ARG A 1 104 ? 16.169 -1.052 -3.634 1.00 41.81 104 ARG A N 1
ATOM 789 C CA . ARG A 1 104 ? 15.608 -1.531 -2.358 1.00 41.81 104 ARG A CA 1
ATOM 790 C C . ARG A 1 104 ? 15.131 -0.335 -1.532 1.00 41.81 104 ARG A C 1
ATOM 792 O O . ARG A 1 104 ? 15.926 0.566 -1.245 1.00 41.81 104 ARG A O 1
ATOM 799 N N . ARG A 1 105 ? 13.871 -0.319 -1.103 1.00 50.94 105 ARG A N 1
ATOM 800 C CA . ARG A 1 105 ? 13.374 0.647 -0.114 1.00 50.94 105 ARG A CA 1
ATOM 801 C C . ARG A 1 105 ? 13.595 0.085 1.282 1.00 50.94 105 ARG A C 1
ATOM 803 O O . ARG A 1 105 ? 12.767 -0.634 1.816 1.00 50.94 105 ARG A O 1
ATOM 810 N N . SER A 1 106 ? 14.714 0.448 1.904 1.00 34.06 106 SER A N 1
ATOM 811 C CA . SER A 1 106 ? 14.907 0.231 3.340 1.00 34.06 106 SER A CA 1
ATOM 812 C C . SER A 1 106 ? 15.183 1.532 4.066 1.00 34.06 106 SER A C 1
ATOM 814 O O . SER A 1 106 ? 15.995 2.356 3.635 1.00 34.06 106 SER A O 1
ATOM 816 N N . SER A 1 107 ? 14.509 1.691 5.192 1.00 31.83 107 SER A N 1
ATOM 817 C CA . SER A 1 107 ? 14.587 2.821 6.099 1.00 31.83 107 SER A CA 1
ATOM 818 C C . SER A 1 107 ? 15.207 2.387 7.421 1.00 31.83 107 SER A C 1
ATOM 820 O O . SER A 1 107 ? 14.555 1.647 8.144 1.00 31.83 107 SER A O 1
ATOM 822 N N . PRO A 1 108 ? 16.380 2.894 7.830 1.00 25.47 108 PRO A N 1
ATOM 823 C CA . PRO A 1 108 ? 16.568 3.196 9.235 1.00 25.47 108 PRO A CA 1
ATOM 824 C C . PRO A 1 108 ? 15.847 4.536 9.462 1.00 25.47 108 PRO A C 1
ATOM 826 O O . PRO A 1 108 ? 16.382 5.591 9.142 1.00 25.47 108 PRO A O 1
ATOM 829 N N . GLY A 1 109 ? 14.574 4.516 9.871 1.00 24.31 109 GLY A N 1
ATOM 830 C CA . GLY A 1 109 ? 13.843 5.756 10.196 1.00 24.31 109 GLY A CA 1
ATOM 831 C C . GLY A 1 109 ? 13.514 6.684 9.011 1.00 24.31 109 GLY A C 1
ATOM 832 O O . GLY A 1 109 ? 13.775 7.881 9.053 1.00 24.31 109 GLY A O 1
ATOM 833 N N . GLY A 1 110 ? 12.907 6.149 7.952 1.00 24.89 110 GLY A N 1
ATOM 834 C CA . GLY A 1 110 ? 12.450 6.875 6.762 1.00 24.89 110 GLY A CA 1
ATOM 835 C C . GLY A 1 110 ? 10.981 6.557 6.489 1.00 24.89 110 GLY A C 1
ATOM 836 O O . GLY A 1 110 ? 10.644 5.440 6.105 1.00 24.89 110 GLY A O 1
ATOM 837 N N . ARG A 1 111 ? 10.135 7.544 6.759 1.00 34.25 111 ARG A N 1
ATOM 838 C CA . ARG A 1 111 ? 8.684 7.489 6.940 1.00 34.25 111 ARG A CA 1
ATOM 839 C C . ARG A 1 111 ? 7.969 7.700 5.595 1.00 34.25 111 ARG A C 1
ATOM 841 O O . ARG A 1 111 ? 8.259 8.682 4.918 1.00 34.25 111 ARG A O 1
ATOM 848 N N . LEU A 1 112 ? 7.078 6.791 5.191 1.00 36.25 112 LEU A N 1
ATOM 849 C CA . LEU A 1 112 ? 5.960 7.161 4.319 1.00 36.25 112 LEU A CA 1
ATOM 850 C C . LEU A 1 112 ? 4.871 7.623 5.269 1.00 36.25 112 LEU A C 1
ATOM 852 O O . LEU A 1 112 ? 4.417 6.827 6.064 1.00 36.25 112 LEU A O 1
ATOM 856 N N . THR A 1 113 ? 4.546 8.905 5.270 1.00 37.41 113 THR A N 1
ATOM 857 C CA . THR A 1 113 ? 3.432 9.456 6.043 1.00 37.41 113 THR A CA 1
ATOM 858 C C . THR A 1 113 ? 2.303 9.678 5.070 1.00 37.41 113 THR A C 1
ATOM 860 O O . THR A 1 113 ? 2.471 10.479 4.156 1.00 37.41 113 THR A O 1
ATOM 863 N N . VAL A 1 114 ? 1.188 8.969 5.243 1.00 39.72 114 VAL A N 1
ATOM 864 C CA . VAL A 1 114 ? -0.111 9.379 4.699 1.00 39.72 114 VAL A CA 1
ATOM 865 C C . VAL A 1 114 ? -0.908 9.957 5.860 1.00 39.72 114 VAL A C 1
ATOM 867 O O . VAL A 1 114 ? -1.599 9.221 6.551 1.00 39.72 114 VAL A O 1
ATOM 870 N N . SER A 1 115 ? -0.779 11.252 6.135 1.00 33.97 115 SER A N 1
ATOM 871 C CA . SER A 1 115 ? -1.606 11.923 7.145 1.00 33.97 115 SER A CA 1
ATOM 872 C C . SER A 1 115 ? -2.748 12.647 6.445 1.00 33.97 115 SER A C 1
ATOM 874 O O . SER A 1 115 ? -2.554 13.722 5.884 1.00 33.97 115 SER A O 1
ATOM 876 N N . SER A 1 116 ? -3.945 12.055 6.443 1.00 30.09 116 SER A N 1
ATOM 877 C CA . SER A 1 116 ? -5.178 12.762 6.089 1.00 30.09 116 SER A CA 1
ATOM 878 C C . SER A 1 116 ? -5.654 13.555 7.302 1.00 30.09 116 SER A C 1
ATOM 880 O O . SER A 1 116 ? -6.229 12.985 8.224 1.00 30.09 116 SER A O 1
ATOM 882 N N . SER A 1 117 ? -5.406 14.861 7.325 1.00 24.94 117 SER A N 1
ATOM 883 C CA . SER A 1 117 ? -6.116 15.760 8.235 1.00 24.94 117 SER A CA 1
ATOM 884 C C . SER A 1 117 ? -7.554 15.910 7.737 1.00 24.94 117 SER A C 1
ATOM 886 O O . SER A 1 117 ? -7.763 16.454 6.647 1.00 24.94 117 SER A O 1
ATOM 888 N N . GLY A 1 118 ? -8.507 15.370 8.498 1.00 26.69 118 GLY A N 1
ATOM 889 C CA . GLY A 1 118 ? -9.901 15.814 8.471 1.00 26.69 118 GLY A CA 1
ATOM 890 C C . GLY A 1 118 ? -10.060 17.141 9.197 1.00 26.69 118 GLY A C 1
ATOM 891 O O . GLY A 1 118 ? -9.238 17.404 10.106 1.00 26.69 118 GLY A O 1
#

Nearest PDB structures (foldseek):
  2l3c-assembly1_A  TM=3.412E-01  e=7.156E+00  Rattus norvegicus
  3p0c-assembly3_A  TM=3.394E-01  e=5.433E+00  Homo sapiens
  2l3j-assembly1_A  TM=3.239E-01  e=5.433E+00  Rattus norvegicus

Solvent-accessible surface area (backbone atoms only — not comparable to full-atom values): 7011 Å² total; per-residue (Å²): 132,74,52,75,51,75,48,75,44,64,46,68,70,61,43,51,60,59,46,51,76,78,40,57,77,59,50,79,43,70,73,44,63,70,89,45,37,40,34,40,40,39,36,39,41,69,76,99,46,76,50,72,50,78,46,43,72,34,29,37,25,67,43,53,49,44,82,85,41,74,57,73,53,67,40,84,60,32,39,39,36,44,70,58,78,92,47,73,51,78,31,41,58,93,42,76,46,80,46,79,48,76,65,78,57,79,59,92,89,65,69,31,41,40,44,65,78,126

Mean predicted aligned error: 8.52 Å

Radius of gyration: 13.78 Å; Cα contacts (8 Å, |Δi|>4): 236; chains: 1; bounding box: 32×28×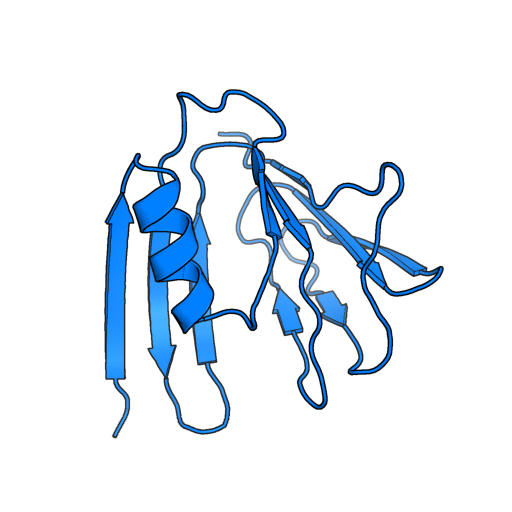36 Å